Protein AF-A0A933WQ82-F1 (afdb_monomer_lite)

Structure (mmCIF, N/CA/C/O backbone):
data_AF-A0A933WQ82-F1
#
_entry.id   AF-A0A933WQ82-F1
#
loop_
_atom_site.group_PDB
_atom_site.id
_atom_site.type_symbol
_atom_site.label_atom_id
_atom_site.label_alt_id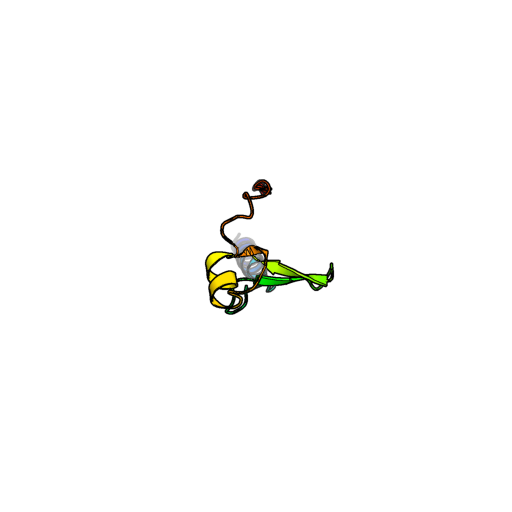
_atom_site.label_comp_id
_atom_site.label_asym_id
_atom_site.label_entity_id
_atom_site.label_seq_id
_atom_site.pdbx_PDB_ins_code
_atom_site.Cartn_x
_atom_site.Cartn_y
_atom_site.Cartn_z
_atom_site.occupancy
_atom_site.B_iso_or_equiv
_atom_site.auth_seq_id
_atom_site.auth_comp_id
_atom_site.auth_asym_id
_atom_site.auth_atom_id
_atom_site.pdbx_PDB_model_num
ATOM 1 N N . MET A 1 1 ? -30.159 2.182 44.888 1.00 59.19 1 MET A N 1
ATOM 2 C CA . MET A 1 1 ? -29.053 1.507 44.164 1.00 59.19 1 MET A CA 1
ATOM 3 C C . MET A 1 1 ? -29.383 1.136 42.711 1.00 59.19 1 MET A C 1
ATOM 5 O O . MET A 1 1 ? -28.570 1.418 41.846 1.00 59.19 1 MET A O 1
ATOM 9 N N . LYS A 1 2 ? -30.570 0.588 42.391 1.00 62.31 2 LYS A N 1
ATOM 10 C CA . LYS A 1 2 ? -30.945 0.152 41.019 1.00 62.31 2 LYS A CA 1
ATOM 11 C C . LYS A 1 2 ? -30.925 1.252 39.938 1.00 62.31 2 LYS A C 1
ATOM 13 O O . LYS A 1 2 ? -30.582 0.976 38.798 1.00 62.31 2 LYS A O 1
ATOM 18 N N . ARG A 1 3 ? -31.238 2.505 40.302 1.00 73.12 3 ARG A N 1
ATOM 19 C CA . ARG A 1 3 ? -31.190 3.654 39.373 1.00 73.12 3 ARG A CA 1
ATOM 20 C C . ARG A 1 3 ? -29.765 3.957 38.901 1.00 73.12 3 ARG A C 1
ATOM 22 O O . ARG A 1 3 ? -29.572 4.262 37.735 1.00 73.12 3 ARG A O 1
ATOM 29 N N . LEU A 1 4 ? -28.778 3.800 39.787 1.00 78.31 4 LEU A N 1
ATOM 30 C CA . LEU A 1 4 ? -27.366 4.015 39.466 1.00 78.31 4 LEU A CA 1
ATOM 31 C C . LEU A 1 4 ? -26.859 2.960 38.473 1.00 78.31 4 LEU A C 1
ATOM 33 O O . LEU A 1 4 ? -26.142 3.286 37.537 1.00 78.31 4 LEU A O 1
ATOM 37 N N . PHE A 1 5 ? -27.306 1.711 38.637 1.00 80.50 5 PHE A N 1
ATOM 38 C CA . PHE A 1 5 ? -26.977 0.614 37.727 1.00 80.50 5 PHE A CA 1
ATOM 39 C C . PHE A 1 5 ? -27.465 0.886 36.296 1.00 80.50 5 PHE A C 1
ATOM 41 O O . PHE A 1 5 ? -26.733 0.663 35.338 1.00 80.50 5 PHE A O 1
ATOM 48 N N . PHE A 1 6 ? -28.664 1.456 36.151 1.00 81.75 6 PHE A N 1
ATOM 49 C CA . PHE A 1 6 ? -29.226 1.821 34.847 1.00 81.75 6 PHE A CA 1
ATOM 50 C C . PHE A 1 6 ? -28.394 2.890 34.118 1.00 81.75 6 PHE A C 1
ATOM 52 O O . PHE A 1 6 ? -28.140 2.766 32.922 1.00 81.75 6 PHE A O 1
ATOM 59 N N . PHE A 1 7 ? -27.915 3.904 34.846 1.00 82.06 7 PHE A N 1
ATOM 60 C CA . PHE A 1 7 ? -27.045 4.942 34.281 1.00 82.06 7 PHE A CA 1
ATOM 61 C C . PHE A 1 7 ? -25.689 4.391 33.820 1.00 82.06 7 PHE A C 1
ATOM 63 O O . PHE A 1 7 ? -25.187 4.801 32.775 1.00 82.06 7 PHE A O 1
ATOM 70 N N . VAL A 1 8 ? -25.119 3.430 34.554 1.00 84.62 8 VAL A N 1
ATOM 71 C CA . VAL A 1 8 ? -23.851 2.781 34.178 1.00 84.62 8 VAL A CA 1
ATOM 72 C C . VAL A 1 8 ? -24.004 1.964 32.891 1.00 84.62 8 VAL A C 1
ATOM 74 O O . VAL A 1 8 ? -23.157 2.059 32.005 1.00 84.62 8 VAL A O 1
ATOM 77 N N . VAL A 1 9 ? -25.103 1.217 32.747 1.00 84.31 9 VAL A N 1
ATOM 78 C CA . VAL A 1 9 ? -25.367 0.396 31.551 1.00 84.31 9 VAL A CA 1
ATOM 79 C C . VAL A 1 9 ? -25.575 1.261 30.301 1.00 84.31 9 VAL A C 1
ATOM 81 O O . VAL A 1 9 ? -25.033 0.947 29.244 1.00 84.31 9 VAL A O 1
ATOM 84 N N . ILE A 1 10 ? -26.300 2.379 30.419 1.00 82.31 10 ILE A N 1
ATOM 85 C CA . ILE A 1 10 ? -26.540 3.310 29.301 1.00 82.31 10 ILE A CA 1
ATOM 86 C C . ILE A 1 10 ? -25.244 3.998 28.851 1.00 82.31 10 ILE A C 1
ATOM 88 O O . ILE A 1 10 ? -24.993 4.112 27.651 1.00 82.31 10 ILE A O 1
ATOM 92 N N . SER A 1 11 ? -24.398 4.413 29.799 1.00 78.88 11 SER A N 1
ATOM 93 C CA . SER A 1 11 ? -23.112 5.055 29.498 1.00 78.88 11 SER A CA 1
ATOM 94 C C . SER A 1 11 ? -22.171 4.127 28.718 1.00 78.88 11 SER A C 1
ATOM 96 O O . SER A 1 11 ? -21.520 4.550 27.762 1.00 78.88 11 SER A O 1
ATOM 98 N N . LEU A 1 12 ? -22.156 2.834 29.061 1.00 78.31 12 LEU A N 1
ATOM 99 C CA . LEU A 1 12 ? -21.306 1.846 28.395 1.00 78.31 12 LEU A CA 1
ATOM 100 C C . LEU A 1 12 ? -21.722 1.596 26.934 1.00 78.31 12 LEU A C 1
ATOM 102 O O . LEU A 1 12 ? -20.867 1.361 26.084 1.00 78.31 12 LEU A O 1
ATOM 106 N N . PHE A 1 13 ? -23.018 1.697 26.630 1.00 74.06 13 PHE A N 1
ATOM 107 C CA . PHE A 1 13 ? -23.549 1.494 25.278 1.00 74.06 13 PHE A CA 1
ATOM 108 C C . PHE A 1 13 ? -23.246 2.665 24.328 1.00 74.06 13 PHE A C 1
ATOM 110 O O . PHE A 1 13 ? -23.112 2.467 23.122 1.00 74.06 13 PHE A O 1
ATOM 117 N N . MET A 1 14 ? -23.092 3.888 24.851 1.00 73.25 14 MET A N 1
ATOM 118 C CA . MET A 1 14 ? -22.737 5.062 24.036 1.00 73.25 14 MET A CA 1
ATOM 119 C C . MET A 1 14 ? -21.270 5.060 23.575 1.00 73.25 14 MET A C 1
ATOM 121 O O . MET A 1 14 ? -20.939 5.737 22.603 1.00 73.25 14 MET A O 1
ATOM 125 N N . ALA A 1 15 ? -20.391 4.287 24.219 1.00 68.38 15 ALA A N 1
ATOM 126 C CA . ALA A 1 15 ? -18.963 4.252 23.896 1.00 68.38 15 ALA A CA 1
ATOM 127 C C . ALA A 1 15 ? -18.608 3.412 22.648 1.00 68.38 15 ALA A C 1
ATOM 129 O O . ALA A 1 15 ? -17.467 3.444 22.193 1.00 68.38 15 ALA A O 1
ATOM 130 N N . SER A 1 16 ? -19.552 2.657 22.075 1.00 66.81 16 SER A N 1
ATOM 131 C CA . SER A 1 16 ? -19.259 1.659 21.031 1.00 66.81 16 SER A CA 1
ATOM 132 C C . SER A 1 16 ? -19.160 2.208 19.600 1.00 66.81 16 SER A C 1
ATOM 134 O O . SER A 1 16 ? -18.816 1.462 18.686 1.00 66.81 16 SER A O 1
ATOM 136 N N . SER A 1 17 ? -19.414 3.498 19.376 1.00 65.38 17 SER A N 1
ATOM 137 C CA . SER A 1 17 ? -19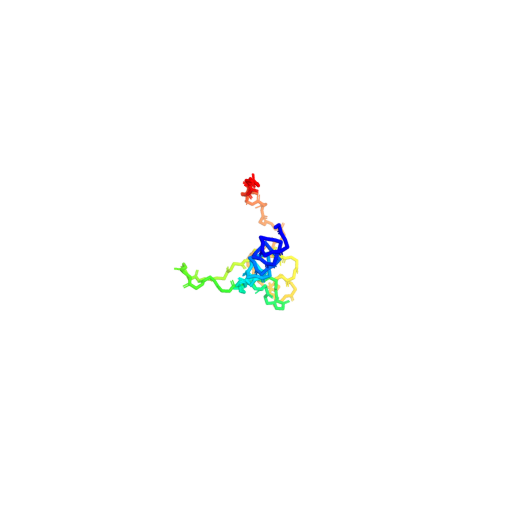.463 4.089 18.027 1.00 65.38 17 SER A CA 1
ATOM 138 C C . SER A 1 17 ? -18.147 4.741 17.603 1.00 65.38 17 SER A C 1
ATOM 140 O O . SER A 1 17 ? -18.126 5.874 17.125 1.00 65.38 17 SER A O 1
ATOM 142 N N . ILE A 1 18 ? -17.026 4.037 17.768 1.00 68.00 18 ILE A N 1
ATOM 143 C CA . ILE A 1 18 ? -15.735 4.503 17.253 1.00 68.00 18 ILE A CA 1
ATOM 144 C C . ILE A 1 18 ? -15.623 4.026 15.801 1.00 68.00 18 ILE A C 1
ATOM 146 O O . ILE A 1 18 ? -15.201 2.905 15.522 1.00 68.00 18 ILE A O 1
ATOM 150 N N . TRP A 1 19 ? -16.056 4.865 14.857 1.00 67.19 19 TRP A N 1
ATOM 151 C CA . TRP A 1 19 ? -15.862 4.616 13.430 1.00 67.19 19 TRP A CA 1
ATOM 152 C C . TRP A 1 19 ? -14.366 4.588 13.110 1.00 67.19 19 TRP A C 1
ATOM 154 O O . TRP A 1 19 ? -13.695 5.620 13.072 1.00 67.19 19 TRP A O 1
ATOM 164 N N . ALA A 1 20 ? -13.836 3.392 12.855 1.00 62.50 20 ALA A N 1
ATOM 165 C CA . ALA A 1 20 ? -12.533 3.220 12.232 1.00 62.50 20 ALA A CA 1
ATOM 166 C C . ALA A 1 20 ? -12.607 3.792 10.805 1.00 62.50 20 ALA A C 1
ATOM 168 O O . ALA A 1 20 ? -13.035 3.121 9.866 1.00 62.50 20 ALA A O 1
ATOM 169 N N . HIS A 1 21 ? -12.272 5.076 10.659 1.00 61.09 21 HIS A N 1
ATOM 170 C CA . HIS A 1 21 ? -12.304 5.764 9.374 1.00 61.09 21 HIS A CA 1
ATOM 171 C C . HIS A 1 21 ? -11.360 5.098 8.366 1.00 61.09 21 HIS A C 1
ATOM 173 O O . HIS A 1 21 ? -10.243 4.691 8.685 1.00 61.09 21 HIS A O 1
ATOM 179 N N . GLY A 1 22 ? -11.856 4.982 7.134 1.00 67.62 22 GLY A N 1
ATOM 180 C CA . GLY A 1 22 ? -11.246 4.206 6.066 1.00 67.62 22 GLY A CA 1
ATOM 181 C C . GLY A 1 22 ? -9.923 4.760 5.538 1.00 67.62 22 GLY A C 1
ATOM 182 O O . GLY A 1 22 ? -9.731 5.961 5.372 1.00 67.62 22 GLY A O 1
ATOM 183 N N . GLY A 1 23 ? -9.054 3.812 5.199 1.00 64.31 23 GLY A N 1
ATOM 184 C CA . GLY A 1 23 ? -7.820 3.974 4.432 1.00 64.31 23 GLY A CA 1
ATOM 185 C C . GLY A 1 23 ? -7.380 2.620 3.877 1.00 64.31 23 GLY A C 1
ATOM 186 O O . GLY A 1 23 ? -6.206 2.262 3.966 1.00 64.31 23 GLY A O 1
ATOM 187 N N . ARG A 1 24 ? -8.350 1.808 3.418 1.00 78.06 24 ARG A N 1
ATOM 188 C CA . ARG A 1 24 ? -8.064 0.475 2.876 1.00 78.06 24 ARG A CA 1
ATOM 189 C C . ARG A 1 24 ? -7.141 0.612 1.678 1.00 78.06 24 ARG A C 1
ATOM 191 O O . ARG A 1 24 ? -7.295 1.516 0.861 1.00 78.06 24 ARG A O 1
ATOM 198 N N . THR A 1 25 ? -6.213 -0.327 1.591 1.00 89.00 25 THR A N 1
ATOM 199 C CA . THR A 1 25 ? -5.429 -0.516 0.388 1.00 89.00 25 THR A CA 1
ATOM 200 C C . THR A 1 25 ? -6.337 -0.954 -0.757 1.00 89.00 25 THR A C 1
ATOM 202 O O . THR A 1 25 ? -7.318 -1.680 -0.556 1.00 89.00 25 THR A O 1
ATOM 205 N N . ASP A 1 26 ? -6.026 -0.498 -1.959 1.00 89.69 26 ASP A N 1
ATOM 206 C CA . ASP A 1 26 ? -6.670 -0.924 -3.188 1.00 89.69 26 ASP A CA 1
ATOM 207 C C . ASP A 1 26 ? -6.233 -2.341 -3.607 1.00 89.69 26 ASP A C 1
ATOM 209 O O . ASP A 1 26 ? -5.521 -3.060 -2.892 1.00 89.69 26 ASP A O 1
ATOM 213 N N . SER A 1 27 ? -6.683 -2.771 -4.788 1.00 89.94 27 SER A N 1
ATOM 214 C CA . SER A 1 27 ? -6.368 -4.085 -5.358 1.00 89.94 27 SER A CA 1
ATOM 215 C C . SER A 1 27 ? -4.869 -4.312 -5.570 1.00 89.94 27 SER A C 1
ATOM 217 O O . SER A 1 27 ? -4.427 -5.466 -5.489 1.00 89.94 27 SER A O 1
ATOM 219 N N . CYS A 1 28 ? -4.112 -3.234 -5.774 1.00 92.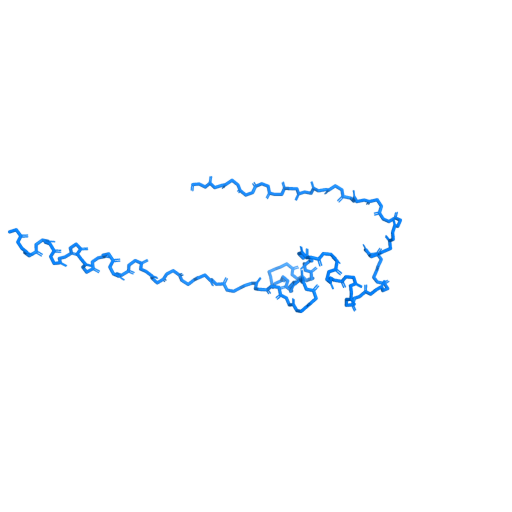00 28 CYS A N 1
ATOM 220 C CA . CYS A 1 28 ? -2.671 -3.210 -5.986 1.00 92.00 28 CYS A CA 1
ATOM 221 C C . CYS A 1 28 ? -1.882 -3.028 -4.684 1.00 92.00 28 CYS A C 1
ATOM 223 O O . CYS A 1 28 ? -0.655 -3.013 -4.703 1.00 92.00 28 CYS A O 1
ATOM 225 N N . GLY A 1 29 ? -2.554 -2.971 -3.531 1.00 90.06 29 GLY A N 1
ATOM 226 C CA . GLY A 1 29 ? -1.905 -3.012 -2.226 1.00 90.06 29 GLY A CA 1
ATOM 227 C C . GLY A 1 29 ? -1.363 -1.667 -1.742 1.00 90.06 29 GLY A C 1
ATOM 228 O O . GLY A 1 29 ? -0.495 -1.662 -0.868 1.00 90.06 29 GLY A O 1
ATOM 229 N N . GLY A 1 30 ? -1.859 -0.546 -2.267 1.00 92.12 30 GLY A N 1
ATOM 230 C CA . GLY A 1 30 ? -1.529 0.797 -1.784 1.00 92.12 30 GLY A CA 1
ATOM 231 C C . GLY A 1 30 ? -2.759 1.692 -1.656 1.00 92.12 30 GLY A C 1
ATOM 232 O O . GLY A 1 30 ? -3.883 1.211 -1.727 1.00 92.12 30 GLY A O 1
ATOM 233 N N . HIS A 1 31 ? -2.571 2.981 -1.394 1.00 92.38 31 HIS A N 1
ATOM 234 C CA . HIS A 1 31 ? -3.658 3.963 -1.410 1.00 92.38 31 HIS A CA 1
ATOM 235 C C . HIS A 1 31 ? -3.155 5.337 -1.844 1.00 92.38 31 HIS A C 1
ATOM 237 O O . HIS A 1 31 ? -1.972 5.639 -1.725 1.00 92.38 31 HIS A O 1
ATOM 243 N N . ASN A 1 32 ? -4.064 6.209 -2.275 1.00 89.50 32 ASN A N 1
ATOM 244 C CA . ASN A 1 32 ? -3.739 7.615 -2.494 1.00 89.50 32 ASN A CA 1
ATOM 245 C C . ASN A 1 32 ? -3.780 8.383 -1.163 1.00 89.50 32 ASN A C 1
ATOM 247 O O . ASN A 1 32 ? -4.820 8.418 -0.498 1.00 89.50 32 ASN A O 1
ATOM 251 N N . ASP A 1 33 ? -2.664 9.006 -0.776 1.00 87.12 33 ASP A N 1
ATOM 252 C CA . ASP A 1 33 ? -2.604 9.883 0.394 1.00 87.12 33 ASP A CA 1
ATOM 253 C C . ASP A 1 33 ? -3.279 11.217 0.051 1.00 87.12 33 ASP A C 1
ATOM 255 O O . ASP A 1 33 ? -2.746 12.052 -0.679 1.00 87.12 33 ASP A O 1
ATOM 259 N N . ARG A 1 34 ? -4.477 11.443 0.600 1.00 83.00 34 ARG A N 1
ATOM 260 C CA . ARG A 1 34 ? -5.243 12.672 0.348 1.00 83.00 34 ARG A CA 1
ATOM 261 C C . ARG A 1 34 ? -4.638 13.919 1.001 1.00 83.00 34 ARG A C 1
ATOM 263 O O . ARG A 1 34 ? -4.950 15.025 0.573 1.00 83.00 34 ARG A O 1
ATOM 270 N N . LYS A 1 35 ? -3.819 13.770 2.046 1.00 81.50 35 LYS A N 1
ATOM 271 C CA . LYS A 1 35 ? -3.249 14.904 2.794 1.00 81.50 35 LYS A CA 1
ATOM 272 C C . LYS A 1 35 ? -1.953 15.401 2.173 1.00 81.50 35 LYS A C 1
ATOM 274 O O . LYS A 1 35 ? -1.715 16.603 2.164 1.00 81.50 35 LYS A O 1
ATOM 279 N N . ARG A 1 36 ? -1.106 14.480 1.714 1.00 82.94 36 ARG A N 1
ATOM 280 C CA . ARG A 1 36 ? 0.217 14.803 1.154 1.00 82.94 36 ARG A CA 1
ATOM 281 C C . ARG A 1 36 ? 0.269 14.695 -0.367 1.00 82.94 36 ARG A C 1
ATOM 283 O O . ARG A 1 36 ? 1.223 15.181 -0.966 1.00 82.94 36 ARG A O 1
ATOM 290 N N . GLY A 1 37 ? -0.760 14.112 -0.977 1.00 86.00 37 GLY A N 1
ATOM 291 C CA . GLY A 1 37 ? -0.726 13.707 -2.373 1.00 86.00 37 GLY A CA 1
ATOM 292 C C . GLY A 1 37 ? 0.154 12.472 -2.574 1.00 86.00 37 GLY A C 1
ATOM 293 O O . GLY A 1 37 ? 0.956 12.102 -1.717 1.00 86.00 37 GLY A O 1
ATOM 294 N N . GLY A 1 38 ? 0.007 11.841 -3.736 1.00 89.25 38 GLY A N 1
ATOM 295 C CA . GLY A 1 38 ? 0.789 10.666 -4.113 1.00 89.25 38 GLY A CA 1
ATOM 296 C C . GLY A 1 38 ? 0.201 9.336 -3.643 1.00 89.25 38 GLY A C 1
ATOM 297 O O . GLY A 1 38 ? -0.812 9.275 -2.944 1.00 89.25 38 GLY A O 1
ATOM 298 N N . TYR A 1 39 ? 0.849 8.258 -4.081 1.00 90.44 39 TYR A N 1
ATOM 299 C CA . TYR A 1 39 ? 0.416 6.885 -3.859 1.00 90.44 39 TYR A CA 1
ATOM 300 C C . TYR A 1 39 ? 1.351 6.181 -2.872 1.00 90.44 39 TYR A C 1
ATOM 302 O O . TYR A 1 39 ? 2.559 6.111 -3.085 1.00 90.44 39 TYR A O 1
ATOM 310 N N . HIS A 1 40 ? 0.799 5.667 -1.778 1.00 90.50 40 HIS A N 1
ATOM 311 C CA . HIS A 1 40 ? 1.534 4.972 -0.730 1.00 90.50 40 HIS A CA 1
ATOM 312 C C . HIS A 1 40 ? 1.368 3.463 -0.866 1.00 90.50 40 HIS A C 1
ATOM 314 O O . HIS A 1 40 ? 0.265 2.924 -0.760 1.00 90.50 40 HIS A O 1
ATOM 320 N N . ILE A 1 41 ? 2.489 2.773 -1.063 1.00 90.81 41 ILE A N 1
ATOM 321 C CA . ILE A 1 41 ? 2.542 1.321 -1.220 1.00 90.81 41 ILE A CA 1
ATOM 322 C C . ILE A 1 41 ? 2.635 0.666 0.162 1.00 90.81 41 ILE A C 1
ATOM 324 O O . ILE A 1 41 ? 3.574 0.912 0.917 1.00 90.81 41 ILE A O 1
ATOM 328 N N . HIS A 1 42 ? 1.685 -0.215 0.480 1.00 90.69 42 HIS A N 1
ATOM 329 C CA . HIS A 1 42 ? 1.713 -1.027 1.702 1.00 90.69 42 HIS A CA 1
ATOM 330 C C . HIS A 1 42 ? 2.145 -2.476 1.433 1.00 90.69 42 HIS A C 1
ATOM 332 O O . HIS A 1 42 ? 2.710 -3.121 2.315 1.00 90.69 42 HIS A O 1
ATOM 338 N N . ASN A 1 43 ? 1.904 -2.994 0.224 1.00 89.44 43 ASN A N 1
ATOM 339 C CA . ASN A 1 43 ? 2.313 -4.332 -0.198 1.00 89.44 43 ASN A CA 1
ATOM 340 C C . ASN A 1 43 ? 3.026 -4.273 -1.557 1.00 89.44 43 ASN A C 1
ATOM 342 O O . ASN A 1 43 ? 2.380 -4.239 -2.602 1.00 89.44 43 ASN A O 1
ATOM 346 N N . TYR A 1 44 ? 4.361 -4.301 -1.527 1.00 88.31 44 TYR A N 1
ATOM 347 C CA . TYR A 1 44 ? 5.199 -4.230 -2.729 1.00 88.31 44 TYR A CA 1
ATOM 348 C C . TYR A 1 44 ? 4.982 -5.408 -3.682 1.00 88.31 44 TYR A C 1
ATOM 350 O O . TYR A 1 44 ? 4.915 -5.198 -4.885 1.00 88.31 44 TYR A O 1
ATOM 358 N N . SER A 1 45 ? 4.795 -6.633 -3.185 1.00 88.44 45 SER A N 1
ATOM 359 C CA . SER A 1 45 ? 4.564 -7.796 -4.057 1.00 88.44 45 SER A CA 1
ATOM 360 C C . SER A 1 45 ? 3.274 -7.654 -4.869 1.00 88.44 45 SER A C 1
ATOM 362 O O . SER A 1 45 ? 3.252 -7.929 -6.065 1.00 88.44 45 SER A O 1
ATOM 364 N N . LYS A 1 46 ? 2.199 -7.178 -4.228 1.00 91.06 46 LYS A N 1
ATOM 365 C CA . LYS A 1 46 ? 0.923 -6.856 -4.889 1.00 91.06 46 LYS A CA 1
ATOM 366 C C . LYS A 1 46 ? 1.053 -5.671 -5.840 1.00 91.06 46 LYS A C 1
ATOM 368 O O . LYS A 1 46 ? 0.513 -5.720 -6.941 1.00 91.06 46 LYS A O 1
ATOM 373 N N . TYR A 1 47 ? 1.789 -4.644 -5.431 1.00 91.31 47 TYR A N 1
ATOM 374 C CA . TYR A 1 47 ? 2.022 -3.469 -6.258 1.00 91.31 47 TYR A CA 1
ATOM 375 C C . TYR A 1 47 ? 2.781 -3.827 -7.536 1.00 91.31 47 TYR A C 1
ATOM 377 O O . TYR A 1 47 ? 2.346 -3.428 -8.611 1.00 91.31 47 TYR A O 1
ATOM 385 N N . CYS A 1 48 ? 3.828 -4.648 -7.441 1.00 91.50 48 CYS A N 1
ATOM 386 C CA . CYS A 1 48 ? 4.613 -5.119 -8.582 1.00 91.50 48 CYS A CA 1
ATOM 387 C C . CYS A 1 48 ? 3.867 -6.109 -9.475 1.00 91.50 48 CYS A C 1
ATOM 389 O O . CYS A 1 48 ? 4.151 -6.185 -10.665 1.00 91.50 48 CYS A O 1
ATOM 391 N N . ALA A 1 49 ? 2.886 -6.838 -8.936 1.00 91.31 49 ALA A N 1
ATOM 392 C CA . ALA A 1 49 ? 1.984 -7.638 -9.759 1.00 91.31 49 ALA A CA 1
ATOM 393 C C . ALA A 1 49 ? 1.070 -6.756 -10.634 1.00 91.31 49 ALA A C 1
ATOM 395 O O . ALA A 1 49 ? 0.783 -7.123 -11.768 1.00 91.31 49 ALA A O 1
ATOM 396 N N . CYS A 1 50 ? 0.637 -5.594 -10.129 1.00 93.12 50 CYS A N 1
ATOM 397 C CA . CYS A 1 50 ? -0.109 -4.610 -10.922 1.00 93.12 50 CYS A CA 1
ATOM 398 C C . CYS A 1 50 ? 0.785 -3.743 -11.822 1.00 93.12 50 CYS A C 1
ATOM 400 O O . CYS A 1 50 ? 0.355 -3.331 -12.893 1.00 93.12 50 CYS A O 1
ATOM 402 N N . ASN A 1 51 ? 1.997 -3.421 -11.362 1.00 90.12 51 ASN A N 1
ATOM 403 C CA . ASN A 1 51 ? 2.917 -2.470 -11.986 1.00 90.12 51 ASN A CA 1
ATOM 404 C C . ASN A 1 51 ? 4.301 -3.123 -12.164 1.00 90.12 51 ASN A C 1
ATOM 406 O O . ASN A 1 51 ? 5.244 -2.767 -11.453 1.00 90.12 51 ASN A O 1
ATOM 410 N N . PRO A 1 52 ? 4.444 -4.095 -13.081 1.00 87.69 52 PRO A N 1
ATOM 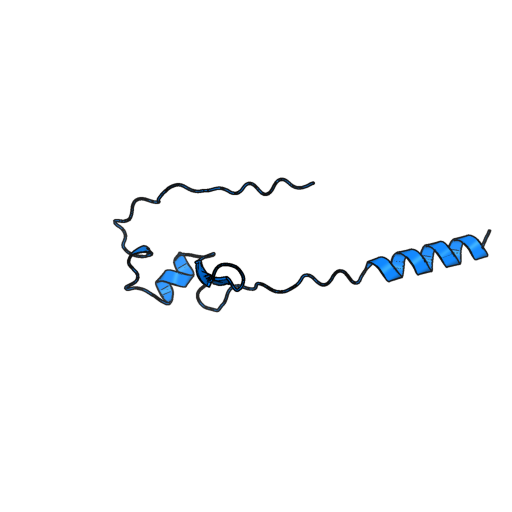411 C CA . PRO A 1 52 ? 5.692 -4.842 -13.249 1.00 87.69 52 PRO A CA 1
ATOM 412 C C . PRO A 1 52 ? 6.857 -3.974 -13.747 1.00 87.69 52 PRO A C 1
ATOM 414 O O . PRO A 1 52 ? 8.007 -4.232 -13.395 1.00 87.69 52 PRO A O 1
ATOM 417 N N . ASP A 1 53 ? 6.567 -2.918 -14.510 1.00 88.12 53 ASP A N 1
ATOM 418 C CA . ASP A 1 53 ? 7.577 -2.020 -15.083 1.00 88.12 53 ASP A CA 1
ATOM 419 C C . ASP A 1 53 ? 8.014 -0.897 -14.131 1.00 88.12 53 ASP A C 1
ATOM 421 O O . ASP A 1 53 ? 8.935 -0.134 -14.447 1.00 88.12 53 ASP A O 1
ATOM 425 N N . ALA A 1 54 ? 7.375 -0.784 -12.959 1.00 85.69 54 ALA A N 1
ATOM 426 C CA . ALA A 1 54 ? 7.712 0.244 -11.986 1.00 85.69 54 ALA A CA 1
ATOM 427 C C . ALA A 1 54 ? 9.178 0.095 -11.531 1.00 85.69 54 ALA A C 1
ATOM 429 O O . ALA A 1 54 ? 9.642 -1.021 -11.271 1.00 85.69 54 ALA A O 1
ATOM 430 N N . PRO A 1 55 ? 9.927 1.205 -11.387 1.00 83.31 55 PRO A N 1
ATOM 431 C CA . PRO A 1 55 ? 11.340 1.157 -11.004 1.00 83.31 55 PRO A CA 1
ATOM 432 C C . PRO A 1 55 ? 11.554 0.465 -9.651 1.00 83.31 55 PRO A C 1
ATOM 434 O O . PRO A 1 55 ? 12.571 -0.187 -9.446 1.00 83.31 55 PRO A O 1
ATOM 437 N N . GLU A 1 56 ? 10.563 0.537 -8.765 1.00 79.25 56 GLU A N 1
ATOM 438 C CA . GLU A 1 56 ? 10.574 -0.037 -7.413 1.00 79.25 56 GLU A CA 1
ATOM 439 C C . GLU A 1 56 ? 10.451 -1.569 -7.400 1.00 79.25 56 GLU A C 1
ATOM 441 O O . GLU A 1 56 ? 10.734 -2.217 -6.395 1.00 79.25 56 GLU A O 1
ATOM 446 N N . CYS A 1 57 ? 10.052 -2.152 -8.532 1.00 83.94 57 CYS A N 1
ATOM 447 C CA . CYS A 1 57 ? 9.887 -3.589 -8.728 1.00 83.94 57 CYS A CA 1
ATOM 448 C C . CYS A 1 57 ? 11.104 -4.243 -9.387 1.00 83.94 57 CYS A C 1
ATOM 450 O O . CYS A 1 57 ? 11.181 -5.473 -9.483 1.00 83.94 57 CYS A O 1
ATOM 452 N N . LYS A 1 58 ? 12.077 -3.438 -9.829 1.00 80.31 58 LYS A N 1
ATOM 453 C CA . LYS A 1 58 ? 13.316 -3.945 -10.414 1.00 80.31 58 LYS A CA 1
ATOM 454 C C . LYS A 1 58 ? 14.210 -4.494 -9.304 1.00 80.31 58 LYS A C 1
ATOM 456 O O . LYS A 1 58 ? 14.481 -3.830 -8.307 1.00 80.31 58 LYS A O 1
ATOM 461 N N . LYS A 1 59 ? 14.676 -5.729 -9.501 1.00 62.31 59 LYS A N 1
ATOM 462 C CA . LYS A 1 59 ? 15.405 -6.558 -8.522 1.00 62.31 59 LYS A CA 1
ATOM 463 C C . LYS A 1 59 ? 16.753 -5.975 -8.061 1.00 62.31 59 LYS A C 1
ATOM 465 O O . LYS A 1 59 ? 17.335 -6.499 -7.118 1.00 62.31 59 LYS A O 1
ATOM 470 N N . ASP A 1 60 ? 17.202 -4.879 -8.668 1.00 57.69 60 ASP A N 1
ATOM 471 C CA . ASP A 1 60 ? 18.484 -4.226 -8.381 1.00 57.69 60 ASP A CA 1
ATOM 472 C C . ASP A 1 60 ? 18.361 -2.984 -7.483 1.00 57.69 60 ASP A C 1
ATOM 474 O O . ASP A 1 60 ? 19.368 -2.385 -7.094 1.00 57.69 60 ASP A O 1
ATOM 478 N N . VAL A 1 61 ? 17.141 -2.597 -7.090 1.00 52.84 61 VAL A N 1
ATOM 479 C CA . VAL A 1 61 ? 16.953 -1.559 -6.074 1.00 52.84 61 VAL A CA 1
ATOM 480 C C . VAL A 1 61 ? 17.241 -2.186 -4.712 1.00 52.84 61 VAL A C 1
ATOM 482 O O . VAL A 1 61 ? 16.391 -2.850 -4.116 1.00 52.84 61 VAL A O 1
ATOM 485 N N . LYS A 1 62 ? 18.475 -1.996 -4.215 1.00 46.22 62 LYS A N 1
ATOM 486 C CA . LYS A 1 62 ? 18.827 -2.255 -2.808 1.00 46.22 62 LYS A CA 1
ATOM 487 C C . LYS A 1 62 ? 17.680 -1.738 -1.937 1.00 46.22 62 LYS A C 1
ATOM 489 O O . LYS A 1 62 ? 17.303 -0.582 -2.125 1.00 46.22 62 LYS A O 1
ATOM 494 N N . PRO A 1 63 ? 17.150 -2.533 -0.989 1.00 49.91 63 PRO A N 1
ATOM 495 C CA . PRO A 1 63 ? 16.069 -2.084 -0.131 1.00 49.91 63 PRO A CA 1
ATOM 496 C C . PRO A 1 63 ? 16.578 -0.858 0.618 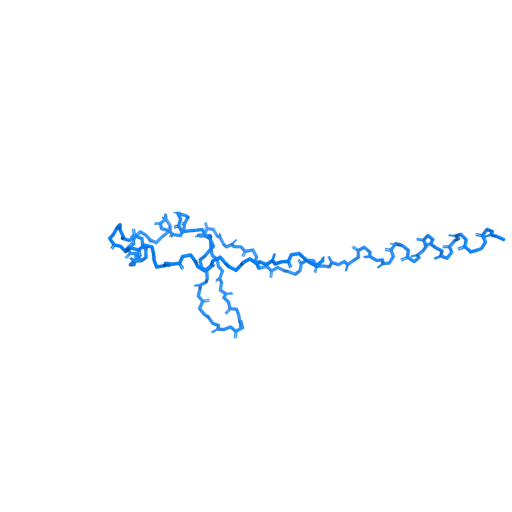1.00 49.91 63 PRO A C 1
ATOM 498 O O . PRO A 1 63 ? 17.396 -0.972 1.535 1.00 49.91 63 PRO A O 1
ATOM 501 N N . SER A 1 64 ? 16.145 0.324 0.190 1.00 49.69 64 SER A N 1
ATOM 502 C CA . SER A 1 64 ? 16.385 1.569 0.892 1.00 49.69 64 SER A 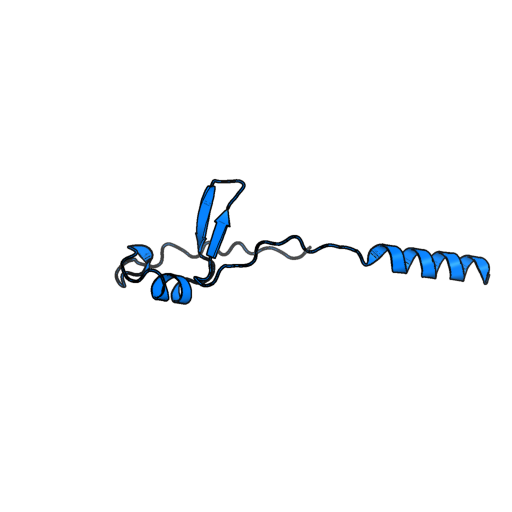CA 1
ATOM 503 C C . SER A 1 64 ? 15.629 1.452 2.202 1.00 49.69 64 SER A C 1
ATOM 505 O O . SER A 1 64 ? 14.417 1.633 2.264 1.00 49.69 64 SER A O 1
ATOM 507 N N . THR A 1 65 ? 16.374 0.990 3.206 1.00 41.91 65 THR A N 1
ATOM 508 C CA . THR A 1 65 ? 16.170 1.221 4.629 1.00 41.91 65 THR A CA 1
ATOM 509 C C . THR A 1 65 ? 14.708 1.211 5.055 1.00 41.91 65 THR A C 1
ATOM 511 O O . THR A 1 65 ? 14.010 2.220 5.026 1.00 41.91 65 THR A O 1
ATOM 514 N N . LYS A 1 66 ? 14.288 0.050 5.577 1.00 42.53 66 LYS A N 1
ATOM 515 C CA . LYS A 1 66 ? 13.159 -0.093 6.501 1.00 42.53 66 LYS A CA 1
ATOM 516 C C . LYS A 1 66 ? 13.083 1.120 7.437 1.00 42.53 66 LYS A C 1
ATOM 518 O O . LYS A 1 66 ? 13.730 1.129 8.484 1.00 42.53 66 LYS A O 1
ATOM 523 N N . LYS A 1 67 ? 12.223 2.095 7.146 1.00 37.16 67 LYS A N 1
ATOM 524 C CA . LYS A 1 67 ? 11.691 2.955 8.197 1.00 37.16 67 LYS A CA 1
ATOM 525 C C . LYS A 1 67 ? 10.570 2.155 8.847 1.00 37.16 67 LYS A C 1
ATOM 527 O O . LYS A 1 67 ? 9.401 2.278 8.502 1.00 37.16 67 LYS A O 1
ATOM 532 N N . LYS A 1 68 ? 10.962 1.258 9.761 1.00 41.44 68 LYS A N 1
ATOM 533 C CA . LYS A 1 68 ? 10.055 0.764 10.797 1.00 41.44 68 LYS A CA 1
ATOM 534 C C . LYS A 1 68 ? 9.590 2.001 11.566 1.00 41.44 68 LYS A C 1
ATOM 536 O O . LYS A 1 68 ? 10.265 2.431 12.496 1.00 41.44 68 LYS A O 1
ATOM 541 N N . SER A 1 69 ? 8.457 2.581 11.185 1.00 36.31 69 SER A N 1
ATOM 542 C CA . SER A 1 69 ? 7.676 3.353 12.142 1.00 36.31 69 SER A CA 1
ATOM 543 C C . SER A 1 69 ? 7.087 2.338 13.108 1.00 36.31 69 SER A C 1
ATOM 545 O O . SER A 1 69 ? 6.014 1.787 12.884 1.00 36.31 69 SER A O 1
ATOM 547 N N . ALA A 1 70 ? 7.864 2.030 14.146 1.00 43.88 70 ALA A N 1
ATOM 548 C CA . ALA A 1 70 ? 7.357 1.441 15.366 1.00 43.88 70 ALA A CA 1
ATOM 549 C C . ALA A 1 70 ? 6.309 2.415 15.925 1.00 43.88 70 ALA A C 1
ATOM 551 O O . ALA A 1 70 ? 6.638 3.396 16.590 1.00 43.88 70 ALA A O 1
ATOM 552 N N . GLY A 1 71 ? 5.046 2.181 15.571 1.00 35.25 71 GLY A N 1
ATOM 553 C CA . GLY A 1 71 ? 3.905 2.780 16.241 1.00 35.25 71 GLY A CA 1
ATOM 554 C C . GLY A 1 71 ? 3.785 2.118 17.601 1.00 35.25 71 GLY A C 1
ATOM 555 O O . GLY A 1 71 ? 3.248 1.025 17.714 1.00 35.25 71 GLY A O 1
ATOM 556 N N . LYS A 1 72 ? 4.388 2.759 18.598 1.00 38.72 72 LYS A N 1
ATOM 557 C CA . LYS A 1 72 ? 4.289 2.424 20.013 1.00 38.72 72 LYS A CA 1
ATOM 558 C C . LYS A 1 72 ? 2.812 2.497 20.414 1.00 38.72 72 LYS A C 1
ATOM 560 O O . LYS A 1 72 ? 2.223 3.577 20.340 1.00 38.72 72 LYS A O 1
ATOM 565 N N . GLU A 1 73 ? 2.238 1.356 20.788 1.00 42.50 73 GLU A N 1
ATOM 566 C CA . GLU A 1 73 ? 0.989 1.284 21.550 1.00 42.50 73 GLU A CA 1
ATOM 567 C C . GLU A 1 73 ? 1.101 2.206 22.772 1.00 42.50 73 GLU A C 1
ATOM 569 O O . GLU A 1 73 ? 2.138 2.242 23.447 1.00 42.50 73 GLU A O 1
ATOM 574 N N . LYS A 1 74 ? 0.056 3.004 22.986 1.00 37.00 74 LYS A N 1
ATOM 575 C CA . LYS A 1 74 ? -0.201 3.703 24.243 1.00 37.00 74 LYS A CA 1
ATOM 576 C C . LYS A 1 74 ? -1.155 2.860 25.064 1.00 37.00 74 LYS A C 1
ATOM 578 O O . LYS A 1 74 ? -2.104 2.337 24.442 1.00 37.00 74 LYS A O 1
#

pLDDT: mean 73.75, std 17.84, range [35.25, 93.12]

Foldseek 3Di:
DVVVVVVVVVVVVVPPPPPPDDDDADQQQWGADPPPGDIGHPDPVSVCVVVVPDPSNDPPPDPPDPPPPPPDDD

Secondary structure (DSSP, 8-state):
-HHHHHHHHHHHHHTT----------TTSEEE-TTT-SEEES-HHHHHHH-TTSGGGSTTS-------------

Radius of gyration: 21.7 Å; chains: 1; bounding box: 50×23×59 Å

Sequence (74 aa):
MKRLFFFVVISLFMASSIWAHGGRTDSCGGHNDRKRGGYHIHNYSKYCACNPDAPECKKDVKPSTKKKSAGKEK